Protein AF-A0A525PR97-F1 (afdb_monomer)

Solvent-accessible surface area (backbone atoms only — not comparable to full-atom values): 4509 Å² total; per-residue (Å²): 135,82,92,73,81,88,79,78,84,77,83,75,77,67,51,76,43,68,43,49,24,4,32,43,67,60,45,54,51,50,52,52,51,33,54,76,71,70,43,54,41,92,42,29,39,33,57,20,28,48,45,54,91,41,89,34,40,68,62,27,49,50,52,50,60,74,56,62,49,48,68,46,80,32,92,64,105

Mean predicted aligned error: 3.34 Å

Nearest PDB structures (foldseek):
  1fmf-assembly1_A  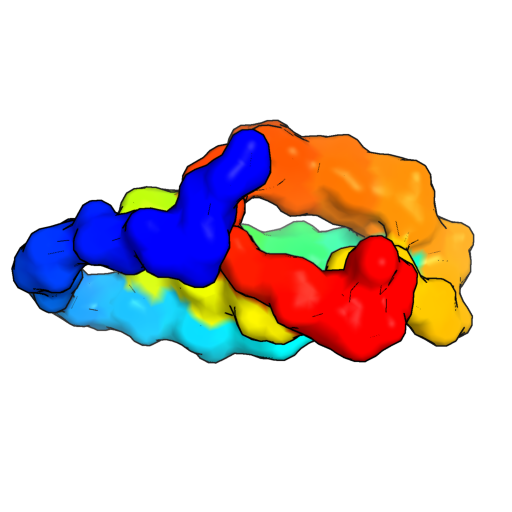TM=5.050E-01  e=4.901E-01  Clostridium tetanomorphum
  2i6d-assembly1_A  TM=4.992E-01  e=1.547E+00  Porphyromonas gingivalis W83
  3p52-assembly1_B  TM=4.837E-01  e=2.658E+00  Campylobacter jejuni
  7qwq-assembly1_x  TM=3.865E-01  e=4.267E+00  Homo sapiens
  6y32-assembly3_E  TM=3.868E-01  e=4.566E+00  Homo sapiens

Sequence (77 aa):
MVKHQDMGNLDGPVLLFGGPYSNLQAMDGLLTQASKLGIDSSRMICTGDIVAYCGNPSATTERMRDAKIAMIAGNCE

Secondary structure (DSSP, 8-state):
--S-----PPPS--EEE---TT-HHHHHHHHHHHHHTT--GGGEEE-S--SSSSS-HHHHHHHHHHHT-EE---S--

Radius of gyration: 12.36 Å; Cα contacts (8 Å, |Δi|>4): 117; chains: 1; bounding box: 33×26×28 Å

pLDDT: mean 93.02, std 6.32, range [60.59, 98.31]

Foldseek 3Di:
DDPDDDLDDDPDDAAEEEACQQVQVVVVVVVVVCVVVVNALSRYEYAANPHHDDDHSPNSVVSVVVSPHHYDHDPVD

Structure (mmCIF, N/CA/C/O backbone):
data_AF-A0A525PR97-F1
#
_entry.id   AF-A0A525PR97-F1
#
loop_
_atom_site.group_PDB
_atom_site.id
_atom_site.type_symbol
_atom_site.label_atom_id
_atom_site.label_alt_id
_atom_site.label_comp_id
_atom_site.label_asym_id
_atom_site.label_entity_id
_atom_site.label_seq_id
_atom_site.pdbx_PDB_ins_code
_atom_site.Cartn_x
_atom_site.Cartn_y
_atom_site.Cartn_z
_atom_site.occupancy
_atom_site.B_iso_or_equiv
_atom_site.auth_seq_id
_atom_site.auth_comp_id
_atom_site.auth_asym_id
_atom_site.auth_atom_id
_atom_site.pdbx_PDB_model_num
ATOM 1 N N . MET A 1 1 ? -6.013 -18.699 -6.715 1.00 60.59 1 MET A N 1
ATOM 2 C CA . MET A 1 1 ? -6.098 -17.231 -6.848 1.00 60.59 1 MET A CA 1
ATOM 3 C C . MET A 1 1 ? -7.562 -16.848 -6.754 1.00 60.59 1 MET A C 1
ATOM 5 O O . MET A 1 1 ? -8.358 -17.376 -7.523 1.00 60.59 1 MET A O 1
ATOM 9 N N . VAL A 1 2 ? -7.936 -16.046 -5.760 1.00 70.50 2 VAL A N 1
ATOM 10 C CA . VAL A 1 2 ? -9.321 -15.592 -5.589 1.00 70.50 2 VAL A CA 1
ATOM 11 C C . VAL A 1 2 ? -9.519 -14.391 -6.514 1.00 70.50 2 VAL A C 1
ATOM 13 O O . VAL A 1 2 ? -8.766 -13.431 -6.418 1.00 70.50 2 VAL A O 1
ATOM 16 N N . LYS A 1 3 ? -10.470 -14.465 -7.454 1.00 82.06 3 LYS A N 1
ATOM 17 C CA . LYS A 1 3 ? -10.734 -13.367 -8.407 1.00 82.06 3 LYS A CA 1
ATOM 18 C C . LYS A 1 3 ? -11.502 -12.204 -7.777 1.00 82.06 3 LYS A C 1
ATOM 20 O O . LYS A 1 3 ? -11.370 -11.075 -8.231 1.00 82.06 3 LYS A O 1
ATOM 25 N N . HIS A 1 4 ? -12.298 -12.495 -6.751 1.00 86.69 4 HIS A N 1
ATOM 26 C CA . HIS A 1 4 ? -13.134 -11.530 -6.050 1.00 86.69 4 HIS A CA 1
ATOM 27 C C . HIS A 1 4 ? -13.127 -11.855 -4.561 1.00 86.69 4 HIS A C 1
ATOM 29 O O . HIS A 1 4 ? -13.424 -12.987 -4.180 1.00 86.69 4 HIS A O 1
ATOM 35 N N . GLN A 1 5 ? -12.783 -10.872 -3.739 1.00 89.94 5 GLN A N 1
ATOM 36 C CA . GLN A 1 5 ? -12.852 -10.956 -2.288 1.00 89.94 5 GLN A CA 1
ATOM 37 C C . GLN A 1 5 ? -13.950 -10.008 -1.812 1.00 89.94 5 GLN A C 1
ATOM 39 O O . GLN A 1 5 ? -13.915 -8.822 -2.129 1.00 89.94 5 GLN A O 1
ATOM 44 N N . ASP A 1 6 ? -14.910 -10.537 -1.060 1.00 91.44 6 ASP A N 1
ATOM 45 C CA . ASP A 1 6 ? -15.860 -9.716 -0.315 1.00 91.44 6 ASP A CA 1
ATOM 46 C C . ASP A 1 6 ? -15.195 -9.256 0.992 1.00 91.44 6 ASP A C 1
ATOM 48 O O . ASP A 1 6 ? -14.633 -10.071 1.728 1.00 91.44 6 ASP A O 1
ATOM 52 N N . MET A 1 7 ? -15.209 -7.948 1.248 1.00 90.69 7 MET A N 1
ATOM 53 C CA . MET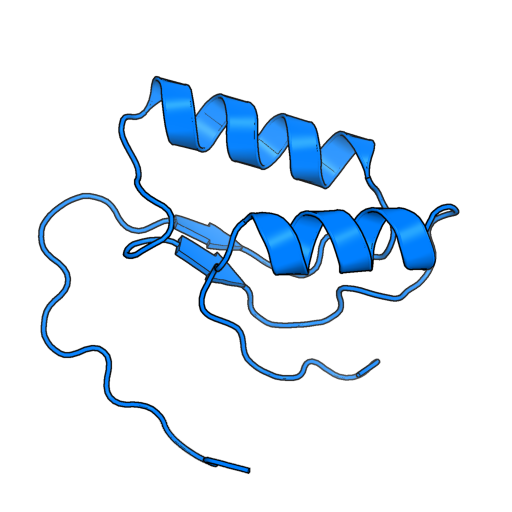 A 1 7 ? -14.659 -7.335 2.463 1.00 90.69 7 MET A CA 1
ATOM 54 C C . MET A 1 7 ? -15.748 -7.015 3.498 1.00 90.69 7 MET A C 1
ATOM 56 O O . MET A 1 7 ? -15.434 -6.500 4.569 1.00 90.69 7 MET A O 1
ATOM 60 N N . GLY A 1 8 ? -17.014 -7.328 3.200 1.00 94.00 8 GLY A N 1
ATOM 61 C CA . GLY A 1 8 ? -18.154 -6.970 4.030 1.00 94.00 8 GLY A CA 1
ATOM 62 C C . GLY A 1 8 ? -18.332 -5.454 4.148 1.00 94.00 8 GLY A C 1
ATOM 63 O O . GLY A 1 8 ? -17.966 -4.688 3.255 1.00 94.00 8 GLY A O 1
ATOM 64 N N . ASN A 1 9 ? -18.896 -5.020 5.274 1.00 94.56 9 ASN A N 1
ATOM 65 C CA . ASN A 1 9 ? -19.022 -3.602 5.593 1.00 94.56 9 ASN A CA 1
ATOM 66 C C . ASN A 1 9 ? -17.749 -3.106 6.286 1.00 94.56 9 ASN A C 1
ATOM 68 O O . ASN A 1 9 ? -17.277 -3.720 7.242 1.00 94.56 9 ASN A O 1
ATOM 72 N N . LEU A 1 10 ? -17.224 -1.971 5.824 1.00 94.75 10 LEU A N 1
ATOM 73 C CA . LEU A 1 10 ? -16.120 -1.267 6.470 1.00 94.75 10 LEU A CA 1
ATOM 74 C C . LEU A 1 10 ? -16.678 -0.067 7.235 1.00 94.75 10 LEU A C 1
ATOM 76 O O . LEU A 1 10 ? -17.227 0.852 6.630 1.00 94.75 10 LEU A O 1
ATOM 80 N N . ASP A 1 11 ? -16.516 -0.067 8.556 1.00 94.12 11 ASP A N 1
ATOM 81 C CA . ASP A 1 11 ? -16.962 1.030 9.411 1.00 94.12 11 ASP A CA 1
ATOM 82 C C . ASP A 1 11 ? -15.856 2.080 9.613 1.00 94.12 11 ASP A C 1
ATOM 84 O O . ASP A 1 11 ? -14.699 1.767 9.914 1.00 94.12 11 ASP A O 1
ATOM 88 N N . GLY A 1 12 ? -16.228 3.356 9.489 1.00 95.19 12 GLY A N 1
ATOM 89 C CA . GLY A 1 12 ? -15.322 4.495 9.653 1.00 95.19 12 GLY A CA 1
ATOM 90 C C . GLY A 1 12 ? -14.500 4.832 8.399 1.00 95.19 12 GLY A C 1
ATOM 91 O O . GLY A 1 12 ? -14.833 4.406 7.295 1.00 95.19 12 GLY A O 1
ATOM 92 N N . PRO A 1 13 ? -13.436 5.648 8.535 1.00 96.88 13 PRO A N 1
ATOM 93 C CA . PRO A 1 13 ? -12.622 6.061 7.395 1.00 96.88 13 PRO A CA 1
ATOM 94 C C . PRO A 1 13 ? -11.914 4.879 6.725 1.00 96.88 13 PRO A C 1
ATOM 96 O O . PRO A 1 13 ? -11.320 4.043 7.413 1.00 96.88 13 PRO A O 1
ATOM 99 N N . VAL A 1 14 ? -11.940 4.863 5.390 1.00 97.44 14 VAL A N 1
ATOM 100 C CA . VAL A 1 14 ? -11.251 3.892 4.527 1.00 97.44 14 VAL A CA 1
ATOM 101 C C . VAL A 1 14 ? -10.228 4.639 3.678 1.00 97.44 14 VAL A C 1
ATOM 103 O O . VAL A 1 14 ? -10.530 5.698 3.125 1.00 97.44 14 VAL A O 1
ATOM 106 N N . LEU A 1 15 ? -9.019 4.091 3.566 1.00 97.94 15 LEU A N 1
ATOM 107 C CA . LEU A 1 15 ? -7.956 4.649 2.734 1.00 97.94 15 LEU A CA 1
ATOM 108 C C . LEU A 1 15 ? -7.797 3.817 1.461 1.00 97.94 15 LEU A C 1
ATOM 110 O O . LEU A 1 15 ? -7.292 2.697 1.498 1.00 97.94 15 LEU A O 1
ATOM 114 N N . LEU A 1 16 ? -8.204 4.394 0.332 1.00 96.94 16 LEU A N 1
ATOM 115 C CA . LEU A 1 16 ? -7.979 3.840 -1.000 1.00 96.94 16 LEU A CA 1
ATOM 116 C C . LEU A 1 16 ? -6.820 4.582 -1.658 1.00 96.94 16 LEU A C 1
ATOM 118 O O . LEU A 1 16 ? -6.796 5.814 -1.661 1.00 96.94 16 LEU A O 1
ATOM 122 N N . PHE A 1 17 ? -5.868 3.843 -2.215 1.00 96.00 17 PHE A N 1
ATOM 123 C CA . PHE A 1 17 ? -4.689 4.431 -2.841 1.00 96.00 17 PHE A CA 1
ATOM 124 C C . PHE A 1 17 ? -4.191 3.599 -4.024 1.00 96.00 17 PHE A C 1
ATOM 126 O O . PHE A 1 17 ? -4.428 2.394 -4.108 1.00 96.00 17 PHE A O 1
ATOM 133 N N . GLY A 1 18 ? -3.509 4.277 -4.947 1.00 93.00 18 GLY A N 1
ATOM 134 C CA . GLY A 1 18 ? -2.845 3.648 -6.084 1.00 93.00 18 GLY A CA 1
ATOM 135 C C . GLY A 1 18 ? -1.569 2.909 -5.695 1.00 93.00 18 GLY A C 1
ATOM 136 O O . GLY A 1 18 ? -1.241 2.761 -4.517 1.00 93.00 18 GLY A O 1
ATOM 137 N N . GLY A 1 19 ? -0.819 2.479 -6.698 1.00 88.38 19 GLY A N 1
ATOM 138 C CA . GLY A 1 19 ? 0.448 1.811 -6.466 1.00 88.38 19 GLY A CA 1
ATOM 139 C C . GLY A 1 19 ? 1.536 2.734 -5.935 1.00 88.38 19 GLY A C 1
ATOM 140 O O . GLY A 1 19 ? 1.653 3.873 -6.391 1.00 88.38 19 GLY A O 1
ATOM 141 N N . PRO A 1 20 ? 2.397 2.257 -5.021 1.00 91.25 20 PRO A N 1
ATOM 142 C CA . PRO A 1 20 ? 3.608 2.975 -4.647 1.00 91.25 20 PRO A CA 1
ATOM 143 C C . PRO A 1 20 ? 4.641 3.032 -5.784 1.00 91.25 20 PRO A C 1
ATOM 145 O O . PRO A 1 20 ? 5.612 3.772 -5.659 1.00 91.25 20 PRO A O 1
ATOM 148 N N . TYR A 1 21 ? 4.475 2.278 -6.881 1.00 94.94 21 TYR A N 1
ATOM 149 C CA . TYR A 1 21 ? 5.314 2.361 -8.085 1.00 94.94 21 TYR A CA 1
ATOM 150 C C . TYR A 1 21 ? 6.815 2.177 -7.794 1.00 94.94 21 TYR A C 1
ATOM 152 O O . TYR A 1 21 ? 7.657 2.792 -8.438 1.00 94.94 21 TYR A O 1
ATOM 160 N N . SER A 1 22 ? 7.170 1.320 -6.829 1.00 94.62 22 SER A N 1
ATOM 161 C CA . SER A 1 22 ? 8.542 1.095 -6.329 1.00 94.62 22 SER A CA 1
ATOM 162 C C . SER A 1 22 ? 9.156 2.257 -5.536 1.00 94.62 22 SER A C 1
ATOM 164 O O . SER A 1 22 ? 10.377 2.329 -5.367 1.00 94.62 22 SER A O 1
ATOM 166 N N . ASN A 1 23 ? 8.325 3.180 -5.051 1.00 96.44 23 ASN A N 1
ATOM 167 C CA . ASN A 1 23 ? 8.715 4.288 -4.188 1.00 96.44 23 ASN A CA 1
ATOM 168 C C . ASN A 1 23 ? 8.475 3.939 -2.710 1.00 96.44 23 ASN A C 1
ATOM 170 O O . ASN A 1 23 ? 7.401 4.185 -2.154 1.00 96.44 23 ASN A O 1
ATOM 174 N N . LEU A 1 24 ? 9.502 3.382 -2.064 1.00 96.62 24 LEU A N 1
ATOM 175 C CA . LEU A 1 24 ? 9.454 2.994 -0.651 1.00 96.62 24 LEU A CA 1
ATOM 176 C C . LEU A 1 24 ? 9.121 4.183 0.266 1.00 96.62 24 LEU A C 1
ATOM 178 O O . LEU A 1 24 ? 8.315 4.054 1.180 1.00 96.62 24 LEU A O 1
ATOM 182 N N . GLN A 1 25 ? 9.688 5.358 -0.007 1.00 96.56 25 GLN A N 1
ATOM 183 C CA . GLN A 1 25 ? 9.491 6.556 0.807 1.00 96.56 25 GLN A CA 1
ATOM 184 C C . GLN A 1 25 ? 8.040 7.045 0.758 1.00 96.56 25 GLN A C 1
ATOM 186 O O . GLN A 1 25 ? 7.490 7.453 1.782 1.00 96.56 25 GLN A O 1
ATOM 191 N N . ALA A 1 26 ? 7.407 6.986 -0.417 1.00 95.62 26 ALA A N 1
ATOM 192 C CA . ALA A 1 26 ? 5.988 7.299 -0.554 1.00 95.62 26 ALA A CA 1
ATOM 193 C C . ALA A 1 26 ? 5.122 6.300 0.226 1.00 95.62 26 ALA A C 1
ATOM 195 O O . ALA A 1 26 ? 4.196 6.716 0.922 1.00 95.62 26 ALA A O 1
ATOM 196 N N . MET A 1 27 ? 5.461 5.006 0.170 1.00 96.38 27 MET A N 1
ATOM 197 C CA . MET A 1 27 ? 4.764 3.971 0.934 1.00 96.38 27 MET A CA 1
ATOM 198 C C . MET A 1 27 ? 4.876 4.202 2.450 1.00 96.38 27 MET A C 1
ATOM 200 O O . MET A 1 27 ? 3.868 4.199 3.157 1.00 96.38 27 MET A O 1
ATOM 204 N N . ASP A 1 28 ? 6.077 4.475 2.960 1.00 97.25 28 ASP A N 1
ATOM 205 C CA . ASP A 1 28 ? 6.287 4.757 4.385 1.00 97.25 28 ASP A CA 1
ATOM 206 C C . ASP A 1 28 ? 5.596 6.051 4.834 1.00 97.25 28 ASP A C 1
ATOM 208 O O . ASP A 1 28 ? 5.017 6.112 5.926 1.00 97.25 28 ASP A O 1
ATOM 212 N N . GLY A 1 29 ? 5.601 7.077 3.980 1.00 97.69 29 GLY A N 1
ATOM 213 C CA . GLY A 1 29 ? 4.867 8.318 4.206 1.00 97.69 29 GLY A CA 1
ATOM 214 C C . GLY A 1 29 ? 3.361 8.078 4.328 1.00 97.69 29 GLY A C 1
ATOM 215 O O . GLY A 1 29 ? 2.738 8.568 5.273 1.00 97.69 29 GLY A O 1
ATOM 216 N N . LEU A 1 30 ? 2.791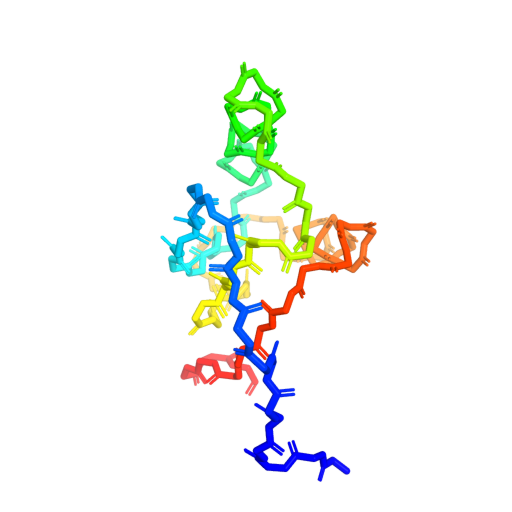 7.275 3.427 1.00 97.62 30 LEU A N 1
ATOM 217 C CA . LEU A 1 30 ? 1.380 6.894 3.455 1.00 97.62 30 LEU A CA 1
ATOM 218 C C . LEU A 1 30 ? 1.028 6.136 4.743 1.00 97.62 30 LEU A C 1
ATOM 220 O O . LEU A 1 30 ? 0.090 6.526 5.437 1.00 97.62 30 LEU A O 1
ATOM 224 N N . LEU A 1 31 ? 1.801 5.104 5.102 1.00 97.38 31 LEU A N 1
ATOM 225 C CA . LEU A 1 31 ? 1.581 4.319 6.326 1.00 97.38 31 LEU A CA 1
ATOM 226 C C . LEU A 1 31 ? 1.671 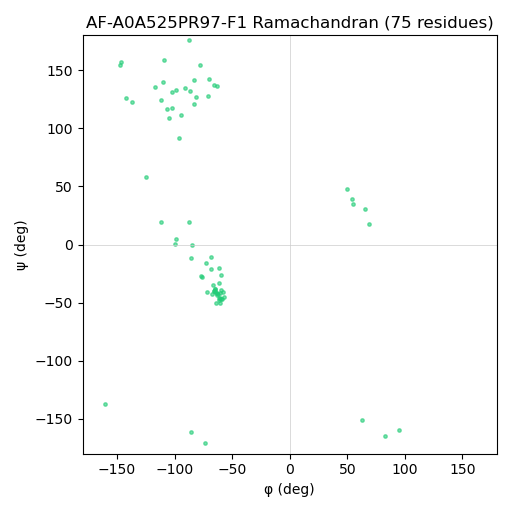5.183 7.587 1.00 97.38 31 LEU A C 1
ATOM 228 O O . LEU A 1 31 ? 0.873 5.032 8.512 1.00 97.38 31 LEU A O 1
ATOM 232 N N . THR A 1 32 ? 2.607 6.132 7.609 1.00 98.31 32 THR A N 1
ATOM 233 C CA . THR A 1 32 ? 2.748 7.088 8.711 1.00 98.31 32 THR A CA 1
ATOM 234 C C . THR A 1 32 ? 1.502 7.962 8.856 1.00 98.31 32 THR A C 1
ATOM 236 O O . THR A 1 32 ? 1.046 8.200 9.974 1.00 98.31 32 THR A O 1
ATOM 239 N N . GLN A 1 33 ? 0.929 8.447 7.750 1.00 98.25 33 GLN A N 1
ATOM 240 C CA . GLN A 1 33 ? -0.296 9.253 7.801 1.00 98.25 33 GLN A CA 1
ATOM 241 C C . GLN A 1 33 ? -1.524 8.417 8.163 1.00 98.25 33 GLN A C 1
ATOM 243 O O . GLN A 1 33 ? -2.318 8.854 8.992 1.00 98.25 33 GLN A O 1
ATOM 248 N N . ALA A 1 34 ? -1.653 7.202 7.623 1.00 97.94 34 ALA A N 1
ATOM 249 C CA . ALA A 1 34 ? -2.724 6.277 7.991 1.00 97.94 34 ALA A CA 1
ATOM 250 C C . ALA A 1 34 ? -2.717 5.993 9.502 1.00 97.94 34 ALA A C 1
ATOM 252 O O . ALA A 1 34 ? -3.747 6.122 10.161 1.00 97.94 34 ALA A O 1
ATOM 253 N N . SER A 1 35 ? -1.533 5.734 10.067 1.00 97.50 35 SER A N 1
ATOM 254 C CA . SER A 1 35 ? -1.344 5.545 11.506 1.00 97.50 35 SER A CA 1
ATOM 255 C C . SER A 1 35 ? -1.782 6.770 12.321 1.00 97.50 35 SER A C 1
ATOM 257 O O . SER A 1 35 ? -2.549 6.628 13.271 1.00 97.50 35 SER A O 1
ATOM 259 N N . LYS A 1 36 ? -1.378 7.985 11.919 1.00 98.31 36 LYS A N 1
ATOM 260 C CA . LYS A 1 36 ? -1.792 9.239 12.583 1.00 98.31 36 LYS A CA 1
ATOM 261 C C . LYS A 1 36 ? -3.301 9.478 12.537 1.00 98.31 36 LYS A C 1
ATOM 263 O O . LYS A 1 36 ? -3.850 10.054 13.470 1.00 98.31 36 LYS A O 1
ATOM 268 N N . LEU A 1 37 ? -3.955 9.049 11.461 1.00 97.75 37 LEU A N 1
ATOM 269 C CA . LEU A 1 37 ? -5.403 9.154 11.276 1.00 97.75 37 LEU A CA 1
ATOM 270 C C . LEU A 1 37 ? -6.176 7.994 11.926 1.00 97.75 37 LEU A C 1
ATOM 272 O O . LEU A 1 37 ? -7.402 7.963 11.846 1.00 97.75 37 LEU A O 1
ATOM 276 N N . GLY A 1 38 ? -5.486 7.036 12.556 1.00 97.38 38 GLY A N 1
ATOM 277 C CA . GLY A 1 38 ? -6.116 5.864 13.161 1.00 97.38 38 GLY A CA 1
ATOM 278 C C . GLY A 1 38 ? -6.776 4.938 12.135 1.00 97.38 38 GLY A C 1
ATOM 279 O O . GLY A 1 38 ? -7.790 4.307 12.440 1.00 97.38 38 GLY A O 1
ATOM 280 N N . ILE A 1 39 ? -6.250 4.879 10.908 1.00 98.12 39 ILE A N 1
ATOM 281 C CA . ILE A 1 39 ? -6.716 3.978 9.850 1.00 98.12 39 ILE A CA 1
ATOM 282 C C . ILE A 1 39 ? -5.853 2.716 9.887 1.00 98.12 39 ILE A C 1
ATOM 284 O O . ILE A 1 39 ? -4.661 2.755 9.594 1.00 98.12 39 ILE A O 1
ATOM 288 N N . ASP A 1 40 ? -6.473 1.608 10.281 1.00 95.69 40 ASP A N 1
ATOM 289 C CA . ASP A 1 40 ? -5.8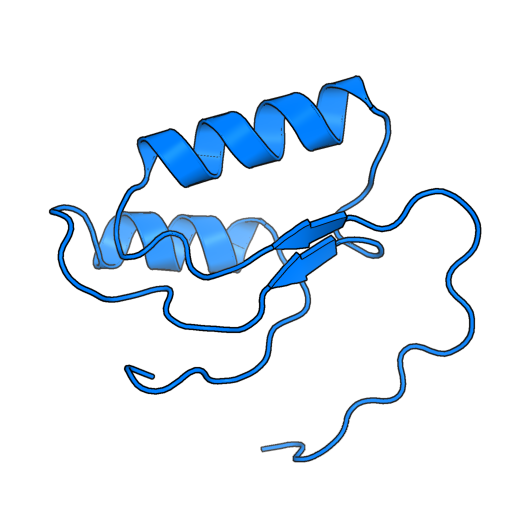37 0.290 10.334 1.00 95.69 40 ASP A CA 1
ATOM 290 C C . ASP A 1 40 ? -5.734 -0.339 8.933 1.00 95.69 40 ASP A C 1
ATOM 292 O O . ASP A 1 40 ? -6.552 -0.037 8.061 1.00 95.69 40 ASP A O 1
ATOM 296 N N . SER A 1 41 ? -4.772 -1.243 8.721 1.00 95.88 41 SER A N 1
ATOM 297 C CA . SER A 1 41 ? -4.553 -1.898 7.423 1.00 95.88 41 SER A CA 1
ATOM 298 C C . SER A 1 41 ? -5.763 -2.690 6.920 1.00 95.88 41 SER A C 1
ATOM 300 O O . SER A 1 41 ? -5.959 -2.780 5.710 1.00 95.88 41 SER A O 1
ATOM 302 N N . SER A 1 42 ? -6.629 -3.177 7.815 1.00 95.38 42 SER A N 1
ATOM 303 C CA . SER A 1 42 ? -7.916 -3.799 7.461 1.00 95.38 42 SER A CA 1
ATOM 304 C C . SER A 1 42 ? -8.891 -2.858 6.734 1.00 95.38 42 SER A C 1
ATOM 306 O O . SER A 1 42 ? -9.799 -3.326 6.050 1.00 95.38 42 SER A O 1
ATOM 308 N N . ARG A 1 43 ? -8.692 -1.537 6.847 1.00 96.94 43 ARG A N 1
ATOM 309 C CA . ARG A 1 43 ? -9.459 -0.475 6.168 1.00 96.94 43 ARG A CA 1
ATOM 310 C C . ARG A 1 43 ? -8.625 0.267 5.119 1.00 96.94 43 ARG A C 1
ATOM 312 O O . ARG A 1 43 ? -8.964 1.383 4.724 1.00 96.94 43 ARG A O 1
ATOM 319 N N . MET A 1 44 ? -7.526 -0.335 4.674 1.00 97.31 44 MET A N 1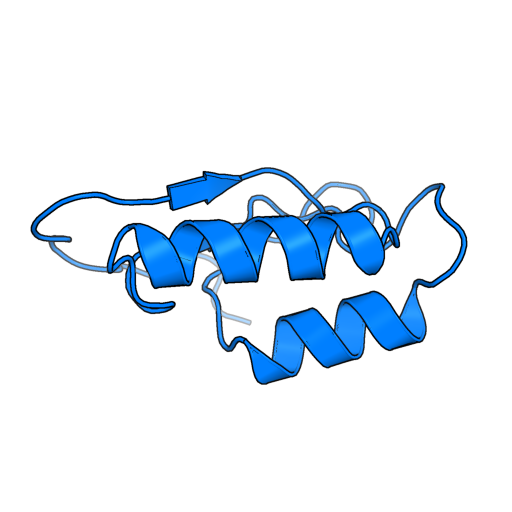
ATOM 320 C CA . MET A 1 44 ? -6.696 0.170 3.586 1.00 97.31 44 MET A CA 1
ATOM 321 C C . MET A 1 44 ? -6.837 -0.738 2.363 1.00 97.31 44 MET A C 1
ATOM 323 O O . MET A 1 44 ? -6.870 -1.961 2.497 1.00 97.31 44 MET A O 1
ATOM 327 N N . ILE A 1 45 ? -6.903 -0.144 1.170 1.00 96.81 45 ILE A N 1
ATOM 328 C CA . ILE A 1 45 ? -7.023 -0.876 -0.097 1.00 96.81 45 ILE A CA 1
ATOM 329 C C . ILE A 1 45 ? -6.084 -0.252 -1.135 1.00 96.81 45 ILE A C 1
ATOM 331 O O . ILE A 1 45 ? -6.195 0.936 -1.442 1.00 96.81 45 ILE A O 1
ATOM 335 N N . CYS A 1 46 ? -5.178 -1.062 -1.686 1.00 96.12 46 CYS A N 1
ATOM 336 C CA . CYS A 1 46 ? -4.272 -0.675 -2.767 1.00 96.12 46 CYS A CA 1
ATOM 337 C C . CYS 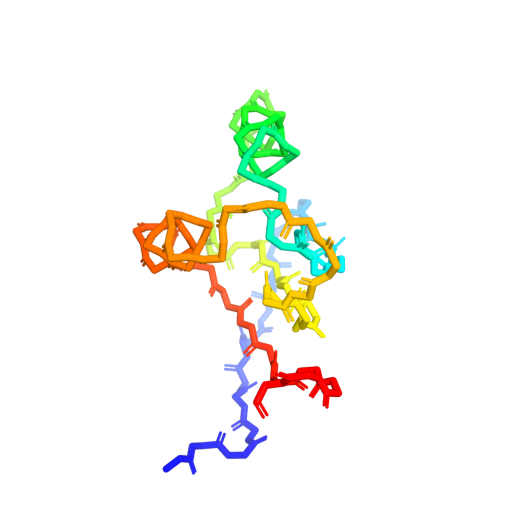A 1 46 ? -4.800 -1.163 -4.123 1.00 96.12 46 CYS A C 1
ATOM 339 O O . CYS A 1 46 ? -5.163 -2.331 -4.275 1.00 96.12 46 CYS A O 1
ATOM 341 N N . THR A 1 47 ? -4.810 -0.298 -5.134 1.00 94.94 47 THR A N 1
ATOM 342 C CA . THR A 1 47 ? -5.316 -0.647 -6.472 1.00 94.94 47 THR A CA 1
ATOM 343 C C . THR A 1 47 ? -4.271 -1.274 -7.405 1.00 94.94 47 THR A C 1
ATOM 345 O O . THR A 1 47 ? -4.483 -1.271 -8.613 1.00 94.94 47 THR A O 1
ATOM 348 N N . GLY A 1 48 ? -3.165 -1.804 -6.871 1.00 93.31 48 GLY A N 1
ATOM 349 C CA . GLY A 1 48 ? -2.104 -2.452 -7.655 1.00 93.31 48 GLY A CA 1
ATOM 350 C C . GLY A 1 48 ? -0.951 -1.518 -8.007 1.00 93.31 48 GLY A C 1
ATOM 351 O O . GLY A 1 48 ? -0.763 -0.519 -7.330 1.00 93.31 48 GLY A O 1
ATOM 352 N N . ASP A 1 49 ? -0.175 -1.855 -9.031 1.00 93.62 49 ASP A N 1
ATOM 353 C CA . ASP A 1 49 ? 1.049 -1.202 -9.505 1.00 93.62 49 ASP A CA 1
ATOM 354 C C . ASP A 1 49 ? 2.104 -0.923 -8.403 1.00 93.62 49 ASP A C 1
ATOM 356 O O . ASP A 1 49 ? 2.683 0.160 -8.267 1.00 93.62 49 ASP A O 1
ATOM 360 N N . ILE A 1 50 ? 2.393 -1.929 -7.576 1.00 90.88 50 ILE A N 1
ATOM 361 C CA . ILE A 1 50 ? 3.442 -1.862 -6.545 1.00 90.88 50 ILE A CA 1
ATOM 362 C C . ILE A 1 50 ? 4.826 -1.739 -7.181 1.00 90.88 50 ILE A C 1
ATOM 364 O O . ILE A 1 50 ? 5.677 -0.995 -6.680 1.00 90.88 50 ILE A O 1
ATOM 368 N N . VAL A 1 51 ? 5.056 -2.464 -8.276 1.00 91.25 51 VAL A N 1
ATOM 369 C CA . VAL A 1 51 ? 6.326 -2.494 -9.003 1.00 91.25 51 VAL A CA 1
ATOM 370 C C . VAL A 1 51 ? 6.183 -1.715 -10.304 1.00 91.25 51 VAL A C 1
ATOM 372 O O . VAL A 1 51 ? 5.396 -2.089 -11.164 1.00 91.25 51 VAL A O 1
ATOM 375 N N . ALA A 1 52 ? 6.934 -0.620 -10.447 1.00 87.50 52 ALA A N 1
ATOM 376 C CA . ALA A 1 52 ? 6.899 0.213 -11.647 1.00 87.50 52 ALA A CA 1
ATOM 377 C C . ALA A 1 52 ? 8.168 1.084 -11.741 1.00 87.50 52 ALA A C 1
ATOM 379 O O . ALA A 1 52 ? 9.279 0.609 -11.525 1.00 87.50 52 ALA A O 1
ATOM 380 N N . TYR A 1 53 ? 8.012 2.359 -12.098 1.00 84.38 53 TYR A N 1
ATOM 381 C CA . TYR A 1 53 ? 9.089 3.221 -12.583 1.00 84.38 53 TYR A CA 1
ATOM 382 C C . TYR A 1 53 ? 10.110 3.688 -11.528 1.00 84.38 53 TYR A C 1
ATOM 384 O O . TYR A 1 53 ? 11.160 4.202 -11.916 1.00 84.38 53 TYR A O 1
ATOM 392 N N . CYS A 1 54 ? 9.831 3.589 -10.221 1.00 83.94 54 CYS A N 1
ATOM 393 C CA . CYS A 1 54 ? 10.765 4.051 -9.185 1.00 83.94 54 CYS A CA 1
ATOM 394 C C . CYS A 1 54 ? 11.796 2.978 -8.776 1.00 83.94 54 CYS A C 1
ATOM 396 O O . CYS A 1 54 ? 11.802 1.851 -9.256 1.00 83.94 54 CYS A O 1
ATOM 398 N N . GLY A 1 55 ? 12.732 3.359 -7.902 1.00 90.06 55 GLY A N 1
ATOM 399 C CA . GLY A 1 55 ? 14.010 2.652 -7.766 1.00 90.06 55 GLY A CA 1
ATOM 400 C C . GLY A 1 55 ? 14.060 1.436 -6.837 1.00 90.06 55 GLY A C 1
ATOM 401 O O . GLY A 1 55 ? 15.058 0.725 -6.874 1.00 90.06 55 GLY A O 1
ATOM 402 N N . ASN A 1 56 ? 13.046 1.180 -6.000 1.00 92.81 56 ASN A N 1
ATOM 403 C CA . ASN A 1 56 ? 13.138 0.184 -4.920 1.00 92.81 56 ASN A CA 1
ATOM 404 C C . ASN A 1 56 ? 12.032 -0.893 -4.976 1.00 92.81 56 ASN A C 1
ATOM 406 O O . ASN A 1 56 ? 11.285 -1.042 -4.003 1.00 92.81 56 ASN A O 1
ATOM 410 N N . PRO A 1 57 ? 11.894 -1.664 -6.071 1.00 92.12 57 PRO A N 1
ATOM 411 C CA . PRO A 1 57 ? 10.782 -2.602 -6.255 1.00 92.12 57 PRO A CA 1
ATOM 412 C C . PRO A 1 57 ? 10.731 -3.698 -5.184 1.00 92.12 57 PRO A C 1
ATOM 414 O O . PRO A 1 57 ? 9.672 -3.932 -4.599 1.00 92.12 57 PRO A O 1
ATOM 417 N N . SER A 1 58 ? 11.870 -4.321 -4.860 1.00 95.50 58 SER A N 1
ATOM 418 C CA . SER A 1 58 ? 11.933 -5.397 -3.861 1.00 95.50 58 SER A CA 1
ATOM 419 C C . SER A 1 58 ? 11.562 -4.903 -2.465 1.00 95.50 58 SER A C 1
ATOM 421 O O . SER A 1 58 ? 10.672 -5.469 -1.837 1.00 95.50 58 SER A O 1
ATOM 423 N N . ALA A 1 59 ? 12.176 -3.806 -2.011 1.00 96.25 59 ALA A N 1
AT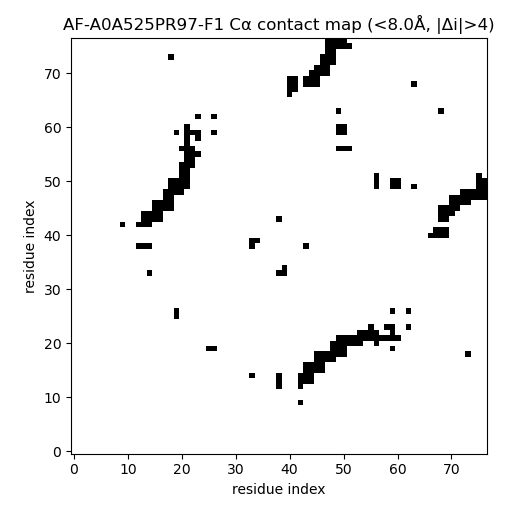OM 424 C CA . ALA A 1 59 ? 11.902 -3.246 -0.688 1.00 96.25 59 ALA A CA 1
ATOM 425 C C . ALA A 1 59 ? 10.460 -2.724 -0.571 1.00 96.25 59 ALA A C 1
ATOM 427 O O . ALA A 1 59 ? 9.811 -2.915 0.451 1.00 96.25 59 ALA A O 1
A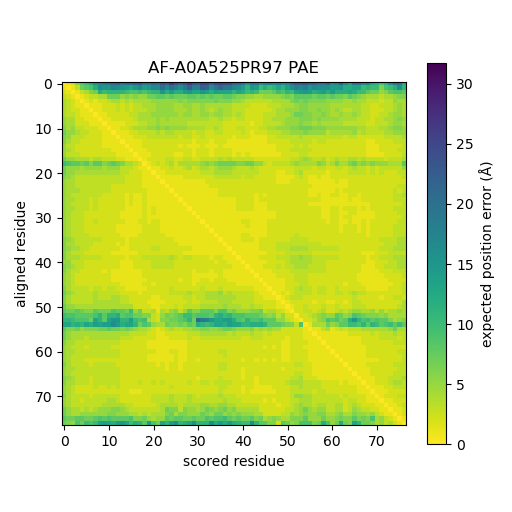TOM 428 N N . THR A 1 60 ? 9.922 -2.114 -1.633 1.00 95.88 60 THR A N 1
ATOM 429 C CA . THR A 1 60 ? 8.520 -1.662 -1.659 1.00 95.88 60 THR A CA 1
ATOM 430 C C . THR A 1 60 ? 7.558 -2.851 -1.584 1.00 95.88 60 THR A C 1
ATOM 432 O O . THR A 1 60 ? 6.569 -2.801 -0.858 1.00 95.88 60 THR A O 1
ATOM 435 N N . THR A 1 61 ? 7.865 -3.950 -2.278 1.00 94.75 61 THR A N 1
ATOM 436 C CA . THR A 1 61 ? 7.057 -5.180 -2.247 1.00 94.75 61 THR A CA 1
ATOM 437 C C . THR A 1 61 ? 7.102 -5.863 -0.881 1.00 94.75 61 THR A C 1
ATOM 439 O O . THR A 1 61 ? 6.068 -6.303 -0.379 1.00 94.75 61 THR A O 1
ATOM 442 N N . GLU A 1 62 ? 8.279 -5.942 -0.259 1.00 96.62 62 GLU A N 1
ATOM 443 C CA . GLU A 1 62 ? 8.440 -6.448 1.108 1.00 96.62 62 GLU A CA 1
ATOM 444 C C . GLU A 1 62 ? 7.631 -5.600 2.094 1.00 96.62 62 GLU A C 1
ATOM 446 O O . GLU A 1 62 ? 6.809 -6.127 2.842 1.00 96.62 62 GLU A O 1
ATOM 451 N N . ARG A 1 63 ? 7.733 -4.270 1.983 1.00 96.19 63 ARG A N 1
ATOM 452 C CA . ARG A 1 63 ? 6.971 -3.341 2.818 1.00 96.19 63 ARG A CA 1
ATOM 453 C C . ARG A 1 63 ? 5.457 -3.499 2.665 1.00 96.19 63 ARG A C 1
ATOM 455 O O . ARG A 1 63 ? 4.738 -3.473 3.663 1.00 96.19 63 ARG A O 1
ATOM 462 N N . MET A 1 64 ? 4.972 -3.684 1.436 1.00 94.31 64 MET A N 1
ATOM 463 C CA . MET A 1 64 ? 3.557 -3.960 1.150 1.00 94.31 64 MET A CA 1
ATOM 464 C C . MET A 1 64 ? 3.096 -5.284 1.770 1.00 94.31 64 MET A C 1
ATOM 466 O O . MET A 1 64 ? 2.011 -5.351 2.351 1.00 94.31 64 MET A O 1
ATOM 470 N N . ARG A 1 65 ? 3.930 -6.329 1.697 1.00 94.31 65 ARG A N 1
ATOM 471 C CA . ARG A 1 65 ? 3.647 -7.640 2.294 1.00 94.31 65 ARG A CA 1
ATOM 472 C C . ARG A 1 65 ? 3.540 -7.554 3.816 1.00 94.31 65 ARG A C 1
ATOM 474 O O . ARG A 1 65 ? 2.603 -8.110 4.387 1.00 94.31 65 ARG A O 1
ATOM 481 N N . ASP A 1 66 ? 4.449 -6.821 4.449 1.00 96.69 66 ASP A N 1
ATOM 482 C CA . ASP A 1 66 ? 4.457 -6.618 5.900 1.00 96.69 66 ASP A CA 1
ATOM 483 C C . ASP A 1 66 ? 3.254 -5.808 6.387 1.00 96.69 66 ASP A C 1
ATOM 485 O O . ASP A 1 66 ? 2.720 -6.077 7.465 1.00 96.69 66 ASP A O 1
ATOM 489 N N . ALA A 1 67 ? 2.792 -4.841 5.586 1.00 95.19 67 ALA A N 1
ATOM 490 C CA . ALA A 1 67 ? 1.634 -4.015 5.913 1.00 95.19 67 ALA A CA 1
ATOM 491 C C . ALA A 1 67 ? 0.304 -4.797 5.909 1.00 95.19 67 ALA A C 1
ATOM 493 O O . ALA A 1 67 ? -0.654 -4.359 6.546 1.00 95.19 67 ALA A O 1
ATOM 494 N N . LYS A 1 68 ? 0.240 -5.954 5.225 1.00 95.19 68 LYS A N 1
ATOM 495 C CA . LYS A 1 68 ? -0.953 -6.827 5.134 1.00 95.19 68 LYS A CA 1
ATOM 496 C C . LYS A 1 68 ? -2.212 -6.088 4.655 1.00 95.19 68 LYS A C 1
ATOM 498 O O . LYS A 1 68 ? -3.311 -6.328 5.149 1.00 95.19 68 LYS A O 1
ATOM 503 N N . ILE A 1 69 ? -2.031 -5.180 3.701 1.00 95.38 69 ILE A N 1
ATOM 504 C CA . ILE A 1 69 ? -3.097 -4.369 3.104 1.00 95.38 69 ILE A CA 1
ATOM 505 C C . ILE A 1 69 ? -3.790 -5.164 1.993 1.00 95.38 69 ILE A C 1
ATOM 507 O O . ILE A 1 69 ? -3.132 -5.876 1.232 1.00 95.38 69 ILE A O 1
ATOM 511 N N . ALA A 1 70 ? -5.113 -5.033 1.881 1.00 94.62 70 ALA A N 1
ATOM 512 C CA . ALA A 1 70 ? -5.861 -5.626 0.778 1.00 94.62 70 ALA A CA 1
ATOM 513 C C . ALA A 1 70 ? -5.466 -4.967 -0.552 1.00 94.62 70 ALA A C 1
ATOM 515 O O . ALA A 1 70 ? -5.330 -3.745 -0.634 1.00 94.62 70 ALA A O 1
ATOM 516 N N . MET A 1 71 ? -5.294 -5.760 -1.609 1.00 93.00 71 MET A N 1
ATOM 517 C CA . MET A 1 71 ? -4.917 -5.226 -2.914 1.00 93.00 71 MET A CA 1
ATOM 518 C C . MET A 1 71 ? -5.518 -6.003 -4.077 1.00 93.00 71 MET A C 1
ATOM 520 O O . MET A 1 71 ? -5.832 -7.188 -3.957 1.00 93.00 71 MET A O 1
ATOM 524 N N . ILE A 1 72 ? -5.612 -5.329 -5.218 1.00 92.25 72 ILE A N 1
ATOM 525 C CA . ILE A 1 72 ? -5.853 -5.948 -6.524 1.00 92.25 72 ILE A CA 1
ATOM 526 C C . ILE A 1 72 ? -4.582 -5.875 -7.374 1.00 92.25 72 ILE A C 1
ATOM 528 O O . ILE A 1 72 ? -3.699 -5.064 -7.106 1.00 92.25 72 ILE A O 1
ATOM 532 N N . ALA A 1 73 ? -4.488 -6.739 -8.384 1.00 89.56 73 ALA A N 1
ATOM 533 C CA . ALA A 1 73 ? -3.452 -6.621 -9.403 1.00 89.56 73 ALA A CA 1
ATOM 534 C C . ALA A 1 73 ? -3.760 -5.410 -10.294 1.00 89.56 73 ALA A C 1
ATOM 536 O O . ALA A 1 73 ? -4.885 -5.274 -10.783 1.00 89.56 73 ALA A O 1
ATOM 537 N N . GLY A 1 74 ? -2.775 -4.536 -10.459 1.00 86.94 74 GLY A N 1
ATOM 538 C CA . GLY A 1 74 ? -2.763 -3.455 -11.430 1.00 86.94 74 GLY A CA 1
ATOM 539 C C . GLY A 1 74 ? -2.254 -3.958 -12.777 1.00 86.94 74 GLY A C 1
ATOM 540 O O . GLY A 1 74 ? -2.284 -5.153 -13.077 1.00 86.94 74 GLY A O 1
ATOM 541 N N . ASN A 1 75 ? -1.830 -3.034 -13.631 1.00 87.19 75 ASN A N 1
ATOM 542 C CA . ASN A 1 75 ? -1.386 -3.370 -14.981 1.00 87.19 75 ASN A CA 1
ATOM 543 C C . ASN A 1 75 ? 0.030 -3.972 -15.002 1.00 87.19 75 ASN A C 1
ATOM 545 O O . ASN A 1 75 ? 0.366 -4.706 -15.929 1.00 87.19 75 ASN A O 1
ATOM 549 N N . CYS A 1 76 ? 0.862 -3.634 -14.016 1.00 77.69 76 CYS A N 1
ATOM 550 C CA . CYS A 1 76 ? 2.274 -4.014 -13.967 1.00 77.69 76 CYS A CA 1
ATOM 551 C C . CYS A 1 76 ? 2.570 -5.245 -13.082 1.00 77.69 76 CYS A C 1
ATOM 553 O O . CYS A 1 76 ? 3.744 -5.567 -12.890 1.00 77.69 76 CYS A O 1
ATOM 555 N N . GLU A 1 77 ? 1.542 -5.906 -12.535 1.00 79.12 77 GLU A N 1
ATOM 556 C CA . GLU A 1 77 ? 1.642 -7.079 -11.641 1.00 79.12 77 GLU A CA 1
ATOM 557 C C . GLU A 1 77 ? 1.813 -8.437 -12.332 1.00 79.12 77 GLU A C 1
ATOM 559 O O . GLU A 1 77 ? 1.139 -8.706 -13.353 1.00 79.12 77 GLU A O 1
#